Protein AF-A0A496RJQ3-F1 (afdb_monomer_lite)

Radius of gyration: 32.92 Å; chains: 1; bounding box: 70×34×94 Å

Foldseek 3Di:
DPVVVVVVVVVVVVVVVVVVVVVVVVVVVVVVVVVVVVVVVVVVVVVVVVVVVVVCCCPDPVNVVVVLVVPPPRDDDPDDDDDDDDPDPPPPPPDDPDPDDDVVCVVVDDPDDPDDDDDDD

Structure (mmCIF, N/CA/C/O backbone):
data_AF-A0A496RJQ3-F1
#
_entry.id   AF-A0A496RJQ3-F1
#
loop_
_atom_site.group_PDB
_atom_site.id
_atom_site.type_symbol
_atom_site.label_atom_id
_atom_site.label_alt_id
_atom_site.label_comp_id
_atom_site.label_asym_id
_atom_site.label_entity_id
_atom_site.label_seq_id
_atom_site.pdbx_PDB_ins_code
_atom_site.Cartn_x
_atom_site.Cartn_y
_atom_site.Cartn_z
_atom_site.occupancy
_atom_site.B_iso_or_equiv
_atom_site.auth_seq_id
_atom_site.auth_comp_id
_atom_site.auth_asym_id
_atom_site.auth_atom_id
_atom_site.pdbx_PDB_model_num
ATOM 1 N N . MET A 1 1 ? -31.361 0.338 48.409 1.00 56.38 1 MET A N 1
ATOM 2 C CA . MET A 1 1 ? -29.997 0.679 47.923 1.00 56.38 1 MET A CA 1
ATOM 3 C C . MET A 1 1 ? -29.364 -0.340 46.954 1.00 56.38 1 MET A C 1
ATOM 5 O O . MET A 1 1 ? -28.250 -0.093 46.508 1.00 56.38 1 MET A O 1
ATOM 9 N N . LYS A 1 2 ? -30.018 -1.463 46.599 1.00 68.50 2 LYS A N 1
ATOM 10 C CA . LYS A 1 2 ? -29.429 -2.500 45.717 1.00 68.50 2 LYS A CA 1
ATOM 11 C C . LYS A 1 2 ? -29.748 -2.302 44.222 1.00 68.50 2 LYS A C 1
ATOM 13 O O . LYS A 1 2 ? -28.884 -2.532 43.388 1.00 68.50 2 LYS A O 1
ATOM 18 N N . ALA A 1 3 ? -30.940 -1.791 43.895 1.00 81.19 3 ALA A N 1
ATOM 19 C CA . ALA A 1 3 ? -31.382 -1.608 42.509 1.00 81.19 3 ALA A CA 1
ATOM 20 C C . ALA A 1 3 ? -30.622 -0.503 41.751 1.00 81.19 3 ALA A C 1
ATOM 22 O O . ALA A 1 3 ? -30.259 -0.707 40.599 1.00 81.19 3 ALA A O 1
ATOM 23 N N . SER A 1 4 ? -30.311 0.635 42.391 1.00 87.19 4 SER A N 1
ATOM 24 C CA . SER A 1 4 ? -29.558 1.708 41.718 1.00 87.19 4 SER A CA 1
ATOM 25 C C . SER A 1 4 ? -28.124 1.293 41.385 1.00 87.19 4 SER A C 1
ATOM 27 O O . SER A 1 4 ? -27.635 1.608 40.308 1.00 87.19 4 SER A O 1
ATOM 29 N N . LYS A 1 5 ? -27.467 0.529 42.270 1.00 86.44 5 LYS A N 1
ATOM 30 C CA . LYS A 1 5 ? -26.123 -0.018 42.025 1.00 86.44 5 LYS A CA 1
ATOM 31 C C . LYS A 1 5 ? -26.123 -1.038 40.885 1.00 86.44 5 LYS A C 1
ATOM 33 O O . LYS A 1 5 ? -25.199 -1.047 40.082 1.00 86.44 5 LYS A O 1
ATOM 38 N N . PHE A 1 6 ? -27.166 -1.863 40.799 1.00 90.19 6 PHE A N 1
ATOM 39 C CA . PHE A 1 6 ? -27.337 -2.827 39.713 1.00 90.19 6 PHE A CA 1
ATOM 40 C C . PHE A 1 6 ? -27.595 -2.141 38.363 1.00 90.19 6 PHE A C 1
ATOM 42 O O . PHE A 1 6 ? -26.935 -2.462 37.380 1.00 90.19 6 PHE A O 1
ATOM 49 N N . LEU A 1 7 ? -28.481 -1.140 38.328 1.00 92.75 7 LEU A N 1
ATOM 50 C CA . LEU A 1 7 ? -28.721 -0.327 37.131 1.00 92.75 7 LEU A CA 1
ATOM 51 C C . LEU A 1 7 ? -27.454 0.396 36.669 1.00 92.75 7 LEU A C 1
ATOM 53 O O . LEU A 1 7 ? -27.148 0.394 35.482 1.00 92.75 7 LEU A O 1
ATOM 57 N N . LEU A 1 8 ? -26.691 0.962 37.606 1.00 94.25 8 LEU A N 1
ATOM 58 C CA . LEU A 1 8 ? -25.429 1.630 37.306 1.00 94.25 8 LEU A CA 1
ATOM 59 C C . LEU A 1 8 ? -24.390 0.653 36.735 1.00 94.25 8 LEU A C 1
ATOM 61 O O . LEU A 1 8 ? -23.708 0.990 35.773 1.00 94.25 8 LEU A O 1
ATOM 65 N N . ALA A 1 9 ? -24.315 -0.573 37.260 1.00 94.31 9 ALA A N 1
ATOM 66 C CA . ALA A 1 9 ? -23.440 -1.610 36.716 1.00 94.31 9 ALA A CA 1
ATOM 67 C C . ALA A 1 9 ? -23.824 -2.004 35.279 1.00 94.31 9 ALA A C 1
ATOM 69 O O . ALA A 1 9 ? -22.947 -2.089 34.423 1.00 94.31 9 ALA A O 1
ATOM 70 N N . ILE A 1 10 ? -25.118 -2.183 34.991 1.00 95.44 10 ILE A N 1
ATOM 71 C CA . ILE A 1 10 ? -25.594 -2.466 33.626 1.00 95.44 10 ILE A CA 1
ATOM 72 C C . ILE A 1 10 ? -25.223 -1.321 32.684 1.00 95.44 10 ILE A C 1
ATOM 74 O O . ILE A 1 10 ? -24.695 -1.576 31.607 1.00 95.44 10 ILE A O 1
ATOM 78 N N . LEU A 1 11 ? -25.437 -0.072 33.105 1.00 95.69 11 LEU A N 1
ATOM 79 C CA . LEU A 1 11 ? -25.119 1.109 32.301 1.00 95.69 11 LEU A CA 1
ATOM 80 C C . LEU A 1 11 ? -23.631 1.146 31.936 1.00 95.69 11 LEU A C 1
ATOM 82 O O . LEU A 1 11 ? -23.283 1.307 30.768 1.00 95.69 11 LEU A O 1
ATOM 86 N N . ILE A 1 12 ? -22.759 0.899 32.915 1.00 96.50 12 ILE A N 1
ATOM 87 C CA . ILE A 1 12 ? -21.311 0.818 32.703 1.00 96.50 12 ILE A CA 1
ATOM 88 C C . ILE A 1 12 ? -20.968 -0.299 31.712 1.00 96.50 12 ILE A C 1
ATOM 90 O O . ILE A 1 12 ? -20.247 -0.056 30.747 1.00 96.50 12 ILE A O 1
ATOM 94 N N . ILE A 1 13 ? -21.508 -1.504 31.903 1.00 96.56 13 ILE A N 1
ATOM 95 C CA . ILE A 1 13 ? -21.234 -2.646 31.019 1.00 96.56 13 ILE A CA 1
ATOM 96 C C . ILE A 1 13 ? -21.691 -2.345 29.588 1.00 96.56 13 ILE A C 1
ATOM 98 O O . ILE A 1 13 ? -20.938 -2.568 28.641 1.00 96.56 13 ILE A O 1
ATOM 102 N N . THR A 1 14 ? -22.893 -1.788 29.415 1.00 96.38 14 THR A N 1
ATOM 103 C CA . THR A 1 14 ? -23.397 -1.406 28.089 1.00 96.38 14 THR A CA 1
ATOM 104 C C . THR A 1 14 ? -22.536 -0.329 27.441 1.00 96.38 14 THR A C 1
ATOM 106 O O . THR A 1 14 ? -22.219 -0.439 26.260 1.00 96.38 14 THR A O 1
ATOM 109 N N . PHE A 1 15 ? -22.084 0.665 28.209 1.00 96.94 15 PHE A N 1
ATOM 110 C CA . PHE A 1 15 ? -21.213 1.725 27.714 1.00 96.94 15 PHE A CA 1
ATOM 111 C C . PHE A 1 15 ? -19.864 1.177 27.230 1.00 96.94 15 PHE A C 1
ATOM 113 O O . PHE A 1 15 ? -19.427 1.497 26.125 1.00 96.94 15 PHE A O 1
ATOM 120 N N . PHE A 1 16 ? -19.234 0.290 28.005 1.00 97.00 16 PHE A N 1
ATOM 121 C CA . PHE A 1 16 ? -17.995 -0.369 27.588 1.00 97.00 16 PHE A CA 1
ATOM 122 C C . PHE A 1 16 ? -18.197 -1.289 26.381 1.00 97.00 16 PHE A C 1
ATOM 124 O O . PHE A 1 16 ? -17.332 -1.340 25.511 1.00 97.00 16 PHE A O 1
ATOM 131 N N . SER A 1 17 ? -19.338 -1.973 26.283 1.00 96.62 17 SER A N 1
ATOM 132 C CA . SER A 1 17 ? -19.668 -2.798 25.117 1.00 96.62 17 SER A CA 1
ATOM 133 C C . SER A 1 17 ? -19.818 -1.957 23.842 1.00 96.62 17 SER A C 1
ATOM 135 O O . SER A 1 17 ? -19.247 -2.303 22.809 1.00 96.62 17 SER A O 1
ATOM 137 N N . LEU A 1 18 ? -20.498 -0.810 23.926 1.00 96.69 18 LEU A N 1
ATOM 138 C CA . LEU A 1 18 ? -20.613 0.159 22.830 1.00 96.69 18 LEU A CA 1
ATOM 139 C C . LEU A 1 18 ? -19.244 0.701 22.401 1.00 96.69 18 LEU A C 1
ATOM 141 O O . LEU A 1 18 ? -18.940 0.723 21.208 1.00 96.69 18 LEU A O 1
ATOM 145 N N . LEU A 1 19 ? -18.401 1.092 23.361 1.00 96.88 19 LEU A N 1
ATOM 146 C CA . LEU A 1 19 ? -17.040 1.552 23.077 1.00 96.88 19 LEU A CA 1
ATOM 147 C C . LEU A 1 19 ? -16.190 0.470 22.414 1.00 96.88 19 LEU A C 1
ATOM 149 O O . LEU A 1 19 ? -15.474 0.766 21.461 1.00 96.88 19 LEU A O 1
ATOM 153 N N . TYR A 1 20 ? -16.285 -0.772 22.885 1.00 97.00 20 TYR A N 1
ATOM 154 C CA . TYR A 1 20 ? -15.544 -1.893 22.319 1.00 97.00 20 TYR A CA 1
ATOM 155 C C . TYR A 1 20 ? -15.902 -2.119 20.847 1.00 97.00 20 TYR A C 1
ATOM 157 O O . TYR A 1 20 ? -15.015 -2.176 19.996 1.00 97.00 20 TYR A O 1
ATOM 165 N N . VAL A 1 21 ? -17.199 -2.172 20.528 1.00 97.31 21 VAL A N 1
ATOM 166 C CA . VAL A 1 21 ? -17.660 -2.336 19.142 1.00 97.31 21 VAL A CA 1
ATOM 167 C C . VAL A 1 21 ? -17.224 -1.146 18.288 1.00 97.31 21 VAL A C 1
ATOM 169 O O . VAL A 1 21 ? -16.740 -1.337 17.174 1.00 97.31 21 VAL A O 1
ATOM 172 N N . HI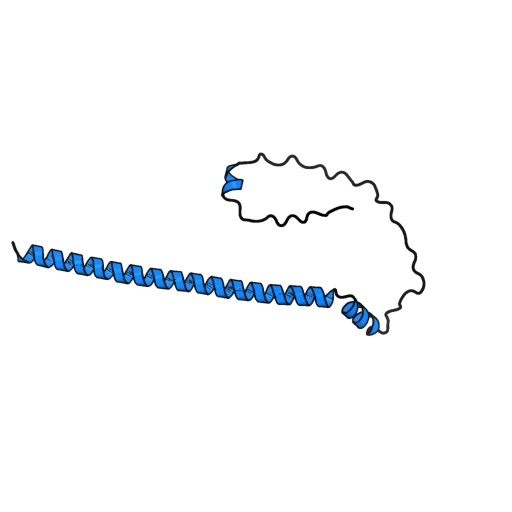S A 1 22 ? -17.322 0.078 18.812 1.00 96.81 22 HIS A N 1
ATOM 173 C CA . HIS A 1 22 ? -16.869 1.264 18.094 1.00 96.81 22 HIS A CA 1
ATOM 174 C C . HIS A 1 22 ? -15.369 1.196 17.767 1.00 96.81 22 HIS A C 1
ATOM 176 O O . HIS A 1 22 ? -14.988 1.341 16.604 1.00 96.81 22 HIS A O 1
ATOM 182 N N . GLN A 1 23 ? -14.524 0.877 18.751 1.00 96.06 23 GLN A N 1
ATOM 183 C CA . GLN A 1 23 ? -13.085 0.702 18.545 1.00 96.06 23 GLN A CA 1
ATOM 184 C C . GLN A 1 23 ? -12.783 -0.398 17.526 1.00 96.06 23 GLN A C 1
ATOM 186 O O . GLN A 1 23 ? -11.958 -0.198 16.635 1.00 96.06 23 GLN A O 1
ATOM 191 N N . GLN A 1 24 ? -13.483 -1.530 17.604 1.00 96.31 24 GLN A N 1
ATOM 192 C CA . GLN A 1 24 ? -13.321 -2.615 16.644 1.00 96.31 24 GLN A CA 1
ATOM 193 C C . GLN A 1 24 ? -13.644 -2.145 15.219 1.00 96.31 24 GLN A C 1
ATOM 195 O O . GLN A 1 24 ? -12.866 -2.395 14.299 1.00 96.31 24 GLN A O 1
ATOM 200 N N . THR A 1 25 ? -14.742 -1.406 15.025 1.00 96.31 25 THR A N 1
ATOM 201 C CA . THR A 1 25 ? -15.101 -0.880 13.698 1.00 96.31 25 THR A CA 1
ATOM 202 C C . THR A 1 25 ? -14.086 0.121 13.156 1.00 96.31 25 THR A C 1
ATOM 204 O O . THR A 1 25 ? -13.776 0.081 11.966 1.00 96.31 25 THR A O 1
ATOM 207 N N . GLU A 1 26 ? -13.528 0.986 14.003 1.00 96.19 26 GLU A N 1
ATOM 208 C CA . GLU A 1 26 ? -12.505 1.948 13.585 1.00 96.19 26 GLU A CA 1
ATOM 209 C C . GLU A 1 26 ? -11.202 1.252 13.177 1.00 96.19 26 GLU A C 1
ATOM 211 O O . GLU A 1 26 ? -10.630 1.587 12.140 1.00 96.19 26 GLU A O 1
ATOM 216 N N . ILE A 1 27 ? -10.780 0.213 13.906 1.00 95.56 27 ILE A N 1
ATOM 217 C CA . ILE A 1 27 ? -9.614 -0.599 13.525 1.00 95.56 27 ILE A CA 1
ATOM 218 C C . ILE A 1 27 ? -9.817 -1.214 12.134 1.00 95.56 27 ILE A C 1
ATOM 220 O O . ILE A 1 27 ? -8.927 -1.128 11.287 1.00 95.56 27 ILE A O 1
ATOM 224 N N . PHE A 1 28 ? -10.994 -1.784 11.862 1.00 96.19 28 PHE A N 1
ATOM 225 C CA . PHE A 1 28 ? -11.299 -2.352 10.546 1.00 96.19 28 PHE A CA 1
ATOM 226 C C . PHE A 1 28 ? -11.301 -1.299 9.433 1.00 96.19 28 PHE A C 1
ATOM 228 O O . PHE A 1 28 ? -10.759 -1.549 8.354 1.00 96.19 28 PHE A O 1
ATOM 235 N N . LYS A 1 29 ? -11.864 -0.111 9.679 1.00 95.81 29 LYS A N 1
ATOM 236 C CA . LYS A 1 29 ? -11.835 0.990 8.704 1.00 95.81 29 LYS A CA 1
ATOM 237 C C . LYS A 1 29 ? -10.407 1.422 8.390 1.00 95.81 29 LYS A C 1
ATOM 239 O O . LYS A 1 29 ? -10.069 1.570 7.217 1.00 95.81 29 LYS A O 1
ATOM 244 N N . LEU A 1 30 ? -9.575 1.600 9.416 1.00 96.00 30 LEU A N 1
ATOM 245 C CA . LEU A 1 30 ? -8.175 1.990 9.255 1.00 96.00 30 LEU A CA 1
ATOM 246 C C . LEU A 1 30 ? -7.382 0.925 8.491 1.00 96.00 30 LEU A C 1
ATOM 248 O O . LEU A 1 30 ? -6.642 1.263 7.568 1.00 96.00 30 LEU A O 1
ATOM 252 N N . ALA A 1 31 ? -7.588 -0.356 8.804 1.00 95.19 31 ALA A N 1
ATOM 253 C CA . ALA A 1 31 ? -6.972 -1.458 8.070 1.00 95.19 31 ALA A CA 1
ATOM 254 C C . ALA A 1 31 ? -7.367 -1.440 6.583 1.00 95.19 31 ALA A C 1
ATOM 256 O O . ALA A 1 31 ? -6.505 -1.548 5.711 1.00 95.19 31 ALA A O 1
ATOM 257 N N . TYR A 1 32 ? -8.650 -1.220 6.281 1.00 95.94 32 TYR A N 1
ATOM 258 C CA . TYR A 1 32 ? -9.134 -1.145 4.903 1.00 95.94 32 TYR A CA 1
ATOM 259 C C . TYR A 1 32 ? -8.570 0.066 4.147 1.00 95.94 32 TYR A C 1
ATOM 261 O O . TYR A 1 32 ? -8.197 -0.035 2.977 1.00 95.94 32 TYR A O 1
ATOM 269 N N . GLN A 1 33 ? -8.460 1.219 4.812 1.00 95.44 33 GLN A N 1
ATOM 270 C CA . GLN A 1 33 ? -7.818 2.403 4.240 1.00 95.44 33 GLN A CA 1
ATOM 271 C C . GLN A 1 33 ? -6.337 2.151 3.938 1.00 95.44 33 GLN A C 1
ATOM 273 O O . GLN A 1 33 ? -5.882 2.492 2.845 1.00 95.44 33 GLN A O 1
ATOM 278 N N . GLY A 1 34 ? -5.612 1.509 4.858 1.00 94.81 34 GLY A N 1
ATOM 279 C CA . GLY A 1 34 ? -4.221 1.110 4.650 1.00 94.81 34 GLY A CA 1
ATOM 280 C C . GLY A 1 34 ? -4.070 0.152 3.468 1.00 94.81 34 GLY A C 1
ATOM 281 O O . GLY A 1 34 ? -3.250 0.385 2.582 1.00 94.81 34 GLY A O 1
ATOM 282 N N . GLN A 1 35 ? -4.923 -0.869 3.383 1.00 95.75 35 GLN A N 1
ATOM 283 C CA . GLN A 1 35 ? -4.916 -1.817 2.269 1.00 95.75 35 GLN A CA 1
ATOM 284 C C . GLN A 1 35 ? -5.196 -1.133 0.925 1.00 95.75 35 GLN A C 1
ATOM 286 O O . GLN A 1 35 ? -4.493 -1.385 -0.051 1.00 95.75 35 GLN A O 1
ATOM 291 N N . LYS A 1 36 ? -6.170 -0.218 0.867 1.00 95.25 36 LYS A N 1
ATOM 292 C CA . LYS A 1 36 ? -6.474 0.543 -0.354 1.00 95.25 36 LYS A CA 1
ATOM 293 C C . LYS A 1 36 ? -5.277 1.373 -0.829 1.00 95.25 36 LYS A C 1
ATOM 295 O O . LYS A 1 36 ? -5.044 1.481 -2.031 1.00 95.25 36 LYS A O 1
ATOM 300 N N . GLN A 1 37 ? -4.528 1.966 0.099 1.00 94.88 37 GLN A N 1
ATOM 301 C CA . GLN A 1 37 ? -3.317 2.717 -0.234 1.00 94.88 37 GLN A CA 1
ATOM 302 C C . GLN A 1 37 ? -2.197 1.800 -0.736 1.00 94.88 37 GLN A C 1
ATOM 304 O O . GLN A 1 37 ? -1.530 2.157 -1.702 1.00 94.88 37 GLN A O 1
ATOM 309 N N . LEU A 1 38 ? -2.024 0.619 -0.132 1.00 96.50 38 LEU A N 1
ATOM 310 C CA . LEU A 1 38 ? -1.039 -0.370 -0.579 1.00 96.50 38 LEU A CA 1
ATOM 311 C C . LEU A 1 38 ? -1.323 -0.871 -1.994 1.00 96.50 38 LEU A C 1
ATOM 313 O O . LEU A 1 38 ? -0.406 -0.906 -2.805 1.00 96.50 38 LEU A O 1
ATOM 317 N N . VAL A 1 39 ? -2.581 -1.189 -2.309 1.00 96.62 39 VAL A N 1
ATOM 318 C CA . VAL A 1 39 ? -2.979 -1.589 -3.670 1.00 96.62 39 VAL A CA 1
ATOM 319 C C . VAL A 1 39 ? -2.648 -0.481 -4.666 1.00 96.62 39 VAL A C 1
ATOM 321 O O . VAL A 1 39 ? -1.963 -0.726 -5.649 1.00 96.62 39 VAL A O 1
ATOM 324 N N . ARG A 1 40 ? -3.020 0.768 -4.359 1.00 95.50 40 ARG A N 1
ATOM 325 C CA . ARG A 1 40 ? -2.708 1.907 -5.232 1.00 95.50 40 ARG A CA 1
ATOM 326 C C . ARG A 1 40 ? -1.203 2.112 -5.429 1.00 95.50 40 ARG A C 1
ATOM 328 O O . ARG A 1 40 ? -0.778 2.540 -6.496 1.00 95.50 40 ARG A O 1
ATOM 335 N N . LEU A 1 41 ? -0.400 1.869 -4.397 1.00 96.25 41 LEU A N 1
ATOM 336 C CA . LEU A 1 41 ? 1.055 1.970 -4.486 1.00 96.25 41 LEU A CA 1
ATOM 337 C C . LEU A 1 41 ? 1.647 0.842 -5.338 1.00 96.25 41 LEU A C 1
ATOM 339 O O . LEU A 1 41 ? 2.566 1.102 -6.109 1.00 96.25 41 LEU A O 1
ATOM 343 N N . GLN A 1 42 ? 1.107 -0.373 -5.228 1.00 96.62 42 GLN A N 1
ATOM 344 C CA . GLN A 1 42 ? 1.488 -1.496 -6.078 1.00 96.62 42 GLN A CA 1
ATOM 345 C C . GLN A 1 42 ? 1.165 -1.207 -7.548 1.00 96.62 42 GLN A C 1
ATOM 347 O O . GLN A 1 42 ? 2.048 -1.347 -8.386 1.00 96.62 42 GLN A O 1
ATOM 352 N N . ASP A 1 43 ? -0.036 -0.700 -7.842 1.00 96.75 43 ASP A N 1
ATOM 353 C CA . ASP A 1 43 ? -0.436 -0.335 -9.208 1.00 96.75 43 ASP A CA 1
ATOM 354 C C . ASP A 1 43 ? 0.535 0.690 -9.822 1.00 96.75 43 ASP A C 1
ATOM 356 O O . ASP A 1 43 ? 0.978 0.546 -10.960 1.00 96.75 43 ASP A O 1
ATOM 360 N N . LEU A 1 44 ? 0.923 1.711 -9.047 1.00 95.88 44 LEU A N 1
ATOM 361 C CA . LEU A 1 44 ? 1.888 2.724 -9.489 1.00 95.88 44 LEU A CA 1
ATOM 362 C C . LEU A 1 44 ? 3.300 2.157 -9.687 1.00 95.88 44 LEU A C 1
ATOM 364 O O . LEU A 1 44 ? 4.029 2.627 -10.562 1.00 95.88 44 LEU A O 1
ATOM 368 N N . LEU A 1 45 ? 3.717 1.186 -8.871 1.00 96.62 45 LEU A N 1
ATOM 369 C CA . LEU A 1 45 ? 5.001 0.504 -9.045 1.00 96.62 45 LEU A CA 1
ATOM 370 C C . LEU A 1 45 ? 5.010 -0.345 -10.314 1.00 96.62 45 LEU A C 1
ATOM 372 O O . LEU A 1 45 ? 5.986 -0.290 -11.063 1.00 96.62 45 LEU A O 1
ATOM 376 N N . ASP A 1 46 ? 3.929 -1.076 -10.569 1.00 96.94 46 ASP A N 1
ATOM 377 C CA . ASP A 1 46 ? 3.778 -1.902 -11.762 1.00 96.94 46 ASP A CA 1
ATOM 378 C C . ASP A 1 46 ? 3.761 -1.023 -13.025 1.00 96.94 46 ASP A C 1
ATOM 380 O O . ASP A 1 46 ? 4.492 -1.291 -13.981 1.00 96.94 46 ASP A O 1
ATOM 384 N N . GLU A 1 47 ? 3.030 0.098 -13.008 1.00 95.56 47 GLU A N 1
ATOM 385 C CA . GLU A 1 47 ? 3.042 1.081 -14.099 1.00 95.56 47 GLU A CA 1
ATOM 386 C C . GLU A 1 47 ? 4.444 1.674 -14.310 1.00 95.56 47 GLU A C 1
ATOM 388 O O . GLU A 1 47 ? 4.922 1.780 -15.443 1.00 95.56 47 GLU A O 1
ATOM 393 N N . ASN A 1 48 ? 5.157 2.006 -13.229 1.00 96.00 48 ASN A N 1
ATOM 394 C CA . ASN A 1 48 ? 6.527 2.503 -13.330 1.00 96.00 48 ASN A CA 1
ATOM 395 C C . ASN A 1 48 ? 7.477 1.460 -13.932 1.00 96.00 48 ASN A C 1
ATOM 397 O O . ASN A 1 48 ? 8.334 1.816 -14.741 1.00 96.00 48 ASN A O 1
ATOM 401 N N . ALA A 1 49 ? 7.328 0.187 -13.564 1.00 94.75 49 ALA A N 1
ATOM 402 C CA . ALA A 1 49 ? 8.125 -0.900 -14.116 1.00 94.75 49 ALA A CA 1
ATOM 403 C C . ALA A 1 49 ? 7.880 -1.063 -15.624 1.00 94.75 49 ALA A C 1
ATOM 405 O O . ALA A 1 49 ? 8.840 -1.157 -16.391 1.00 94.75 49 ALA A O 1
ATOM 406 N N . ILE A 1 50 ? 6.618 -1.003 -16.060 1.00 94.38 50 ILE A N 1
ATOM 407 C CA . ILE A 1 50 ? 6.248 -1.032 -17.482 1.00 94.38 50 ILE A CA 1
ATOM 408 C C . ILE A 1 50 ? 6.856 0.163 -18.223 1.00 94.38 50 ILE A C 1
ATOM 410 O O . ILE A 1 50 ? 7.452 -0.006 -19.286 1.00 94.38 50 ILE A O 1
ATOM 414 N N . LEU A 1 51 ? 6.750 1.371 -17.663 1.00 93.62 51 LEU A N 1
ATOM 415 C CA . LEU A 1 51 ? 7.321 2.576 -18.267 1.00 93.62 51 LEU A CA 1
ATOM 416 C C . LEU A 1 51 ? 8.842 2.479 -18.399 1.00 93.62 51 LEU A C 1
ATOM 418 O O . LEU A 1 51 ? 9.377 2.795 -19.459 1.00 93.62 51 LEU A O 1
ATOM 422 N N . ARG A 1 52 ? 9.539 2.002 -17.363 1.00 92.00 52 ARG A N 1
ATOM 423 C CA . ARG A 1 52 ? 10.991 1.778 -17.409 1.00 92.00 52 ARG A CA 1
ATOM 424 C C . ARG A 1 52 ? 11.371 0.785 -18.497 1.00 92.00 52 ARG A C 1
ATOM 426 O O . ARG A 1 52 ? 12.256 1.087 -19.288 1.00 92.00 52 ARG A O 1
ATOM 433 N N . TYR A 1 53 ? 10.671 -0.344 -18.571 1.00 92.31 53 TYR A N 1
ATOM 434 C CA . TYR A 1 53 ? 10.889 -1.336 -19.618 1.00 92.31 53 TYR A CA 1
ATOM 435 C C . TYR A 1 53 ? 10.659 -0.748 -21.016 1.00 92.31 53 TYR A C 1
ATOM 437 O O . TYR A 1 53 ? 11.466 -0.956 -21.917 1.00 92.31 53 TYR A O 1
ATOM 445 N N . ASN A 1 54 ? 9.590 0.028 -21.203 1.00 88.62 54 ASN A N 1
ATOM 446 C CA . ASN A 1 54 ? 9.286 0.662 -22.485 1.00 88.62 54 ASN A CA 1
ATOM 447 C C . ASN A 1 54 ? 10.338 1.702 -22.881 1.00 88.62 54 ASN A C 1
ATOM 449 O O . ASN A 1 54 ? 10.710 1.767 -24.051 1.00 88.62 54 ASN A O 1
ATOM 453 N N . ILE A 1 55 ? 10.834 2.492 -21.925 1.00 88.00 55 ILE A N 1
ATOM 454 C CA . ILE A 1 55 ? 11.928 3.441 -22.156 1.00 88.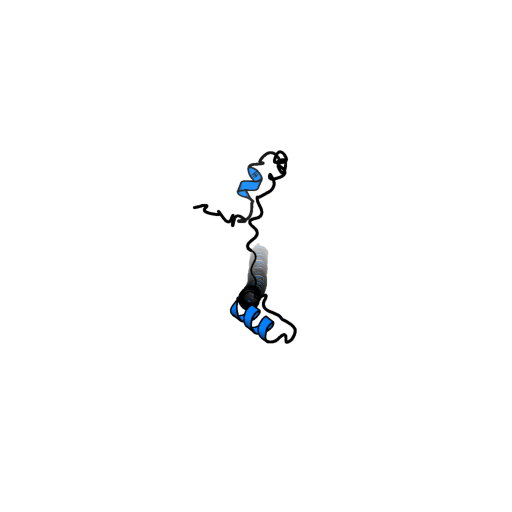00 55 ILE A CA 1
ATOM 455 C C . ILE A 1 55 ? 13.199 2.686 -22.527 1.00 88.00 55 ILE A C 1
ATOM 457 O O . ILE A 1 55 ? 13.812 3.013 -23.535 1.00 88.00 55 ILE A O 1
ATOM 461 N N . GLU A 1 56 ? 13.576 1.661 -21.764 1.00 87.56 56 GLU A N 1
ATOM 462 C CA . GLU A 1 56 ? 14.765 0.854 -22.040 1.00 87.56 56 GLU A CA 1
ATOM 463 C C . GLU A 1 56 ? 14.674 0.221 -23.431 1.00 87.56 56 GLU A C 1
ATOM 465 O O . GLU A 1 56 ? 15.562 0.409 -24.261 1.00 87.56 56 GLU A O 1
ATOM 470 N N . LYS A 1 57 ? 13.545 -0.418 -23.742 1.00 86.62 57 LYS A N 1
ATOM 471 C CA . LYS A 1 57 ? 13.266 -0.996 -25.056 1.00 86.62 57 LYS A CA 1
ATOM 472 C C . LYS A 1 57 ? 13.312 0.052 -26.170 1.00 86.62 57 LYS A C 1
ATOM 474 O O . LYS A 1 57 ? 13.933 -0.204 -27.195 1.00 86.62 57 LYS A O 1
ATOM 479 N N . GLY A 1 58 ? 12.701 1.219 -25.976 1.00 81.94 58 GLY A N 1
ATOM 480 C CA . GLY A 1 58 ? 12.685 2.312 -26.953 1.00 81.94 58 GLY A CA 1
ATOM 481 C C . GLY A 1 58 ? 14.049 2.980 -27.151 1.00 81.94 58 GLY A C 1
ATOM 482 O O . GLY A 1 58 ? 14.379 3.387 -28.258 1.00 81.94 58 GLY A O 1
ATOM 483 N N . SER A 1 59 ? 14.854 3.052 -26.091 1.00 82.38 59 SER A N 1
ATOM 484 C CA . SER A 1 59 ? 16.236 3.546 -26.117 1.00 82.38 59 SER A CA 1
ATOM 485 C C . SER A 1 59 ? 17.238 2.506 -26.612 1.00 82.38 59 SER A C 1
ATOM 487 O O . SER A 1 59 ? 18.387 2.844 -26.897 1.00 82.38 59 SER A O 1
ATOM 489 N N . SER A 1 60 ? 16.829 1.236 -26.699 1.00 80.69 60 SER A N 1
ATOM 490 C CA . SER A 1 60 ? 17.726 0.164 -27.098 1.00 80.69 60 SER A CA 1
ATOM 491 C C . SER A 1 60 ? 18.206 0.397 -28.527 1.00 80.69 60 SER A C 1
ATOM 493 O O . SER A 1 60 ? 17.423 0.688 -29.436 1.00 80.69 60 SER A O 1
ATOM 495 N N . LEU A 1 61 ? 19.513 0.235 -28.734 1.00 72.50 61 LEU A N 1
ATOM 496 C CA . LEU A 1 61 ? 20.140 0.436 -30.038 1.00 72.50 61 LEU A CA 1
ATOM 497 C C . LEU A 1 61 ? 19.533 -0.482 -31.110 1.00 72.50 61 LEU A C 1
ATOM 499 O O . LEU A 1 61 ? 19.450 -0.100 -32.270 1.00 72.50 61 LEU A O 1
ATOM 503 N N . ALA A 1 62 ? 19.056 -1.665 -30.712 1.00 76.06 62 ALA A N 1
ATOM 504 C CA . ALA A 1 62 ? 18.357 -2.592 -31.595 1.00 76.06 62 ALA A CA 1
ATOM 505 C C . ALA A 1 62 ? 17.005 -2.040 -32.077 1.00 76.06 62 ALA A C 1
ATOM 507 O O . ALA A 1 62 ? 16.687 -2.159 -33.256 1.00 76.06 62 ALA A O 1
ATOM 508 N N . PHE A 1 63 ? 16.218 -1.413 -31.194 1.00 78.56 63 PHE A N 1
ATOM 509 C CA . PHE A 1 63 ? 14.949 -0.795 -31.581 1.00 78.56 63 PHE A CA 1
ATOM 510 C C . PHE A 1 63 ? 15.163 0.457 -32.433 1.00 78.56 63 PHE A C 1
ATOM 512 O O . PHE A 1 63 ? 14.506 0.608 -33.457 1.00 78.56 63 PHE A O 1
ATOM 519 N N . ILE A 1 64 ? 16.104 1.324 -32.044 1.00 80.31 64 ILE A N 1
ATOM 520 C CA . ILE A 1 64 ? 16.448 2.531 -32.811 1.00 80.31 64 ILE A CA 1
ATOM 521 C C . ILE A 1 64 ? 16.993 2.145 -34.186 1.00 80.31 64 ILE A C 1
ATOM 523 O O . ILE A 1 64 ? 16.566 2.713 -35.182 1.00 80.31 64 ILE A O 1
ATOM 527 N N . GLY A 1 65 ? 17.888 1.157 -34.240 1.00 78.25 65 GLY A N 1
ATOM 528 C CA . GLY A 1 65 ? 18.427 0.623 -35.484 1.00 78.25 65 GLY A CA 1
ATOM 529 C C . GLY A 1 65 ? 17.321 0.090 -36.384 1.00 78.25 65 GLY A C 1
ATOM 530 O O . GLY A 1 65 ? 17.184 0.569 -37.499 1.00 78.25 65 GLY A O 1
ATOM 531 N N . ASN A 1 66 ? 16.483 -0.828 -35.893 1.00 79.81 66 ASN A N 1
ATOM 532 C CA . ASN A 1 66 ? 15.377 -1.371 -36.688 1.00 79.81 66 ASN A CA 1
ATOM 533 C C . ASN A 1 66 ? 14.411 -0.283 -37.169 1.00 79.81 66 ASN A C 1
ATOM 535 O O . ASN A 1 66 ?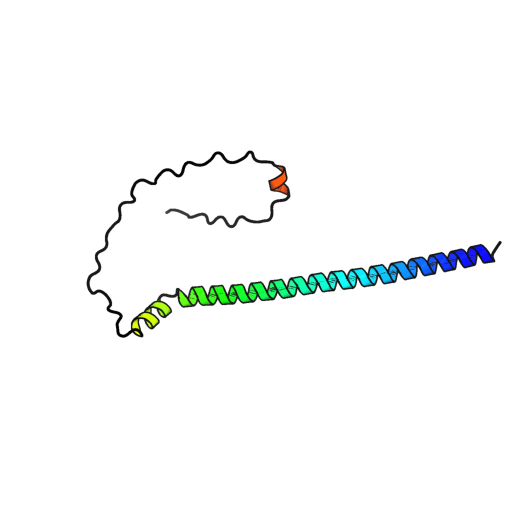 14.040 -0.284 -38.335 1.00 79.81 66 ASN A O 1
ATOM 539 N N . LYS A 1 67 ? 14.054 0.677 -36.309 1.00 78.94 67 LYS A N 1
ATOM 540 C CA . LYS A 1 67 ? 13.175 1.787 -36.689 1.00 78.94 67 LYS A CA 1
ATOM 541 C C . LYS A 1 67 ? 13.815 2.712 -37.729 1.00 78.94 67 LYS A C 1
ATOM 543 O O . LYS A 1 67 ? 13.114 3.217 -38.592 1.00 78.94 67 LYS A O 1
ATOM 548 N N . ALA A 1 68 ? 15.124 2.938 -37.644 1.00 77.31 68 ALA A N 1
ATOM 549 C CA . ALA A 1 68 ? 15.862 3.728 -38.622 1.00 77.31 68 ALA A CA 1
ATOM 550 C C . ALA A 1 68 ? 16.030 2.987 -39.960 1.00 77.31 68 ALA A C 1
ATOM 552 O O . ALA A 1 68 ? 16.046 3.627 -40.997 1.00 77.31 68 ALA A O 1
ATOM 553 N N . TYR A 1 69 ? 16.112 1.651 -39.956 1.00 76.25 69 TYR A N 1
ATOM 554 C CA . TYR A 1 69 ? 16.132 0.840 -41.182 1.00 76.25 69 TYR A CA 1
ATOM 555 C C . TYR A 1 69 ? 14.753 0.691 -41.848 1.00 76.25 69 TYR A C 1
ATOM 557 O O . TYR A 1 69 ? 14.698 0.401 -43.038 1.00 76.25 69 TYR A O 1
ATOM 565 N N . GLU A 1 70 ? 13.654 0.847 -41.103 1.00 79.94 70 GLU A N 1
ATOM 56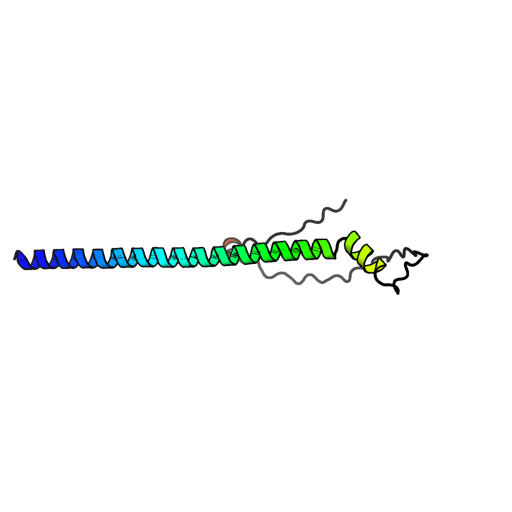6 C CA . GLU A 1 70 ? 12.286 0.860 -41.652 1.00 79.94 70 GLU A CA 1
ATOM 567 C C . GLU A 1 70 ? 11.932 2.179 -42.360 1.00 79.94 70 GLU A C 1
ATOM 569 O O . GLU A 1 70 ? 10.975 2.217 -43.131 1.00 79.94 70 GLU A O 1
ATOM 574 N N . ASP A 1 71 ? 12.679 3.252 -42.100 1.00 78.62 71 ASP A N 1
ATOM 575 C CA . ASP A 1 71 ? 12.470 4.561 -42.713 1.00 78.62 71 ASP A CA 1
ATOM 576 C C . ASP A 1 71 ? 13.246 4.631 -44.040 1.00 78.62 71 ASP A C 1
ATOM 578 O O . ASP A 1 71 ? 14.476 4.677 -44.047 1.00 78.62 71 ASP A O 1
ATOM 582 N N . GLU A 1 72 ? 12.539 4.584 -45.176 1.00 75.12 72 GLU A N 1
ATOM 583 C CA . GLU A 1 72 ? 13.162 4.515 -46.514 1.00 75.12 72 GLU A CA 1
ATOM 584 C C . GLU A 1 72 ? 14.010 5.757 -46.851 1.00 75.12 72 GLU A C 1
ATOM 586 O O . GLU A 1 72 ? 14.918 5.673 -47.678 1.00 75.12 72 GLU A O 1
ATOM 591 N N . ASP A 1 73 ? 13.766 6.880 -46.168 1.00 79.81 73 ASP A N 1
ATOM 592 C CA . ASP A 1 73 ? 14.496 8.141 -46.338 1.00 79.81 73 ASP A CA 1
ATOM 593 C C . ASP A 1 73 ? 15.727 8.262 -45.412 1.00 79.81 73 ASP A C 1
ATOM 595 O O . ASP A 1 73 ? 16.440 9.273 -45.429 1.00 79.81 73 ASP A O 1
ATOM 599 N N . PHE A 1 74 ? 16.000 7.258 -44.571 1.00 75.06 74 PHE A N 1
ATOM 600 C CA . PHE A 1 74 ? 17.112 7.303 -43.626 1.00 75.06 74 PHE A CA 1
ATOM 601 C C . PHE A 1 74 ? 18.439 6.887 -44.280 1.00 75.06 74 PHE A C 1
ATOM 603 O O . PHE A 1 74 ? 18.777 5.708 -44.400 1.00 75.06 74 PHE A O 1
ATOM 610 N N . GLU A 1 75 ? 19.253 7.874 -44.656 1.00 73.06 75 GLU A N 1
ATOM 611 C CA . GLU A 1 75 ? 20.610 7.642 -45.156 1.00 73.06 75 GLU A CA 1
ATOM 612 C C . GLU A 1 75 ? 21.635 7.573 -44.010 1.00 73.06 75 GLU A C 1
ATOM 614 O O . GLU A 1 75 ? 21.843 8.535 -43.264 1.00 73.06 75 GLU A O 1
ATOM 619 N N . ILE A 1 76 ? 22.343 6.443 -43.891 1.00 71.75 76 ILE A N 1
ATOM 620 C CA . ILE A 1 76 ? 23.477 6.314 -42.966 1.00 71.75 76 ILE A CA 1
ATOM 621 C C . ILE A 1 76 ? 24.687 7.040 -43.577 1.00 71.75 76 ILE A C 1
ATOM 623 O O . ILE A 1 76 ? 25.181 6.622 -44.628 1.00 71.75 76 ILE A O 1
ATOM 627 N N . PRO A 1 77 ? 25.232 8.090 -42.935 1.00 71.75 77 PRO A N 1
ATOM 628 C CA . PRO A 1 77 ? 26.353 8.832 -43.493 1.00 71.75 77 PRO A CA 1
ATOM 629 C C . PRO A 1 77 ? 27.609 7.954 -43.580 1.00 71.75 77 PRO A C 1
ATOM 631 O O . PRO A 1 77 ? 28.133 7.479 -42.573 1.00 71.75 77 PRO A O 1
ATOM 634 N N . HIS A 1 78 ? 28.145 7.792 -44.792 1.00 69.31 78 HIS A N 1
ATOM 635 C CA . HIS A 1 78 ? 29.377 7.033 -45.045 1.00 69.31 78 HIS A CA 1
ATOM 636 C C . HIS A 1 78 ? 30.645 7.692 -44.473 1.00 69.31 78 HIS A C 1
ATOM 638 O O . HIS A 1 78 ? 31.681 7.038 -44.353 1.00 69.31 78 HIS A O 1
ATOM 644 N N . SER A 1 79 ? 30.582 8.976 -44.108 1.00 74.00 79 SER A N 1
ATOM 645 C CA . SER A 1 79 ? 31.699 9.716 -43.519 1.00 74.00 79 SER A CA 1
ATOM 646 C C . SER A 1 79 ? 31.383 10.140 -42.089 1.00 74.00 79 SER A C 1
ATOM 648 O O . SER A 1 79 ? 30.527 10.996 -41.867 1.00 74.00 79 SER A O 1
ATOM 650 N N . TYR A 1 80 ? 32.119 9.606 -41.116 1.00 65.00 80 TYR A N 1
ATOM 651 C CA . TYR A 1 80 ? 32.094 10.113 -39.748 1.00 65.00 80 TYR A CA 1
ATOM 652 C C . TYR A 1 80 ? 33.261 11.086 -39.548 1.00 65.00 80 TYR A C 1
ATOM 654 O O . TYR A 1 80 ? 34.426 10.749 -39.757 1.00 65.00 80 TYR A O 1
ATOM 662 N N . ARG A 1 81 ? 32.960 12.321 -39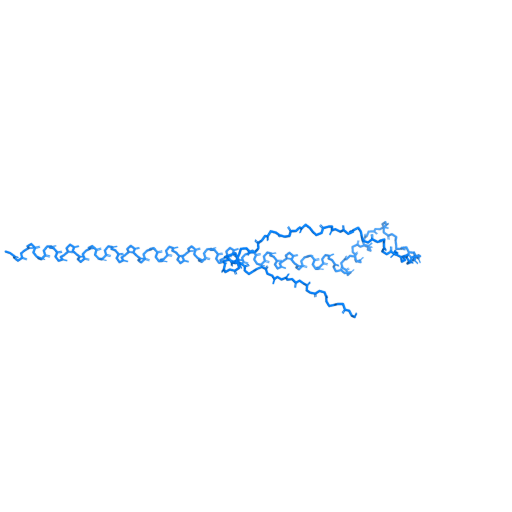.136 1.00 60.03 81 ARG A N 1
ATOM 663 C CA . ARG A 1 81 ? 33.968 13.287 -38.688 1.00 60.03 81 ARG A CA 1
ATOM 664 C C . ARG A 1 81 ? 33.841 13.434 -37.181 1.00 60.03 81 ARG A C 1
ATOM 666 O O . ARG A 1 81 ? 32.951 14.121 -36.692 1.00 60.03 81 ARG A O 1
ATOM 673 N N . LEU A 1 82 ? 34.735 12.779 -36.448 1.00 64.56 82 LEU A N 1
ATOM 674 C CA . LEU A 1 82 ? 34.829 12.945 -35.001 1.00 64.56 82 LEU A CA 1
ATOM 675 C C . LEU A 1 82 ? 35.392 14.340 -34.712 1.00 64.56 82 LEU A C 1
ATOM 677 O O . LEU A 1 82 ? 36.572 14.604 -34.940 1.00 64.56 82 LEU A O 1
ATOM 681 N N . VAL A 1 83 ? 34.535 15.247 -34.249 1.00 72.00 83 VAL A N 1
ATOM 682 C CA . VAL A 1 83 ? 34.944 16.578 -33.794 1.00 72.00 83 VAL A CA 1
ATOM 683 C C . VAL A 1 83 ? 35.048 16.537 -32.276 1.00 72.00 83 VAL A C 1
ATOM 685 O O . VAL A 1 83 ? 34.048 16.408 -31.576 1.00 72.00 83 VAL A O 1
ATOM 688 N N . ARG A 1 84 ? 36.276 16.631 -31.758 1.00 64.50 84 ARG A N 1
ATOM 689 C CA . ARG A 1 84 ? 36.518 16.823 -30.327 1.00 64.50 84 ARG A CA 1
ATOM 690 C C . ARG A 1 84 ? 36.173 18.269 -29.992 1.00 64.50 84 ARG A C 1
ATOM 692 O O . ARG A 1 84 ? 36.926 19.179 -30.328 1.00 64.50 84 ARG A O 1
ATOM 699 N N . LEU A 1 85 ? 35.023 18.476 -29.365 1.00 69.12 85 LEU A N 1
ATOM 700 C CA . LEU A 1 85 ? 34.695 19.759 -28.760 1.00 69.12 85 LEU A CA 1
ATOM 701 C C . LEU A 1 85 ? 35.601 19.916 -27.537 1.00 69.12 85 LEU A C 1
ATOM 703 O O . LEU A 1 85 ? 35.542 19.112 -26.607 1.00 69.12 85 LEU A O 1
ATOM 707 N N . ASN A 1 86 ? 36.487 20.910 -27.564 1.00 69.56 86 ASN A N 1
ATOM 708 C CA . ASN A 1 86 ? 37.154 21.335 -26.341 1.00 69.56 86 ASN A CA 1
ATOM 709 C C . ASN A 1 86 ? 36.065 21.920 -25.434 1.00 69.56 86 ASN A C 1
ATOM 711 O O . ASN A 1 86 ? 35.311 22.771 -25.918 1.00 69.56 86 ASN A O 1
ATOM 715 N N . PRO A 1 87 ? 35.937 21.470 -24.174 1.00 62.62 87 PRO A N 1
ATOM 716 C CA . PRO A 1 87 ? 35.012 22.101 -23.249 1.00 62.62 87 PRO A CA 1
ATOM 717 C C . PRO A 1 87 ? 35.415 23.574 -23.153 1.00 62.62 87 PRO A C 1
ATOM 719 O O . PRO A 1 87 ? 36.545 23.887 -22.778 1.00 62.62 87 PRO A O 1
ATOM 722 N N . GLN A 1 88 ? 34.533 24.472 -23.596 1.00 57.69 88 GLN A N 1
ATOM 723 C CA . GLN A 1 88 ? 34.680 25.878 -23.251 1.00 57.69 88 GLN A CA 1
ATOM 724 C C . GLN A 1 88 ? 34.604 25.970 -21.733 1.00 57.69 88 GLN A C 1
ATOM 726 O O . GLN A 1 88 ? 33.792 25.267 -21.128 1.00 57.69 88 GLN A O 1
ATOM 731 N N . GLU A 1 89 ? 35.494 26.785 -21.167 1.00 58.59 89 GLU A N 1
ATOM 732 C CA . GLU A 1 89 ? 35.571 27.095 -19.743 1.00 58.59 89 GLU A CA 1
ATOM 733 C C . GLU A 1 89 ? 34.164 27.171 -19.159 1.00 58.59 89 GLU A C 1
ATOM 735 O O . GLU A 1 89 ? 33.324 27.953 -19.614 1.00 58.59 89 GLU A O 1
ATOM 740 N N . GLU A 1 90 ? 33.906 26.275 -18.208 1.00 49.62 90 GLU A N 1
ATOM 741 C CA . GLU A 1 90 ? 32.690 26.264 -17.421 1.00 49.62 90 GLU A CA 1
ATOM 742 C C . GLU A 1 90 ? 32.467 27.689 -16.913 1.00 49.62 90 GLU A C 1
ATOM 744 O O . GLU A 1 90 ? 33.268 28.223 -16.148 1.00 49.62 90 GLU A O 1
ATOM 749 N N . LEU A 1 91 ? 31.388 28.326 -17.371 1.00 52.19 91 LEU A N 1
ATOM 750 C CA . LEU A 1 91 ? 30.827 29.471 -16.673 1.00 52.19 91 LEU A CA 1
ATOM 751 C C . LEU A 1 91 ? 30.620 29.013 -15.233 1.00 52.19 91 LEU A C 1
ATOM 753 O O . LEU A 1 91 ? 29.753 28.174 -14.982 1.00 52.19 91 LEU A O 1
ATOM 757 N N . GLU A 1 92 ? 31.451 29.522 -14.322 1.00 50.19 92 GLU A N 1
ATOM 758 C CA . GLU A 1 92 ? 31.322 29.294 -12.892 1.00 50.19 92 GLU A CA 1
ATOM 759 C C . GLU A 1 92 ? 29.880 29.615 -12.499 1.00 50.19 92 GLU A C 1
ATOM 761 O O . GLU A 1 92 ? 29.463 30.775 -12.415 1.00 50.19 92 GLU A O 1
ATOM 766 N N . VAL A 1 93 ? 29.084 28.567 -12.293 1.00 48.66 93 VAL A N 1
ATOM 767 C CA . VAL A 1 93 ? 27.779 28.694 -11.668 1.00 48.66 93 VAL A CA 1
ATOM 768 C C . VAL A 1 93 ? 28.081 29.072 -10.230 1.00 48.66 93 VAL A C 1
ATOM 770 O O . VAL A 1 93 ? 28.423 28.227 -9.401 1.00 48.66 93 VAL A O 1
ATOM 773 N N . SER A 1 94 ? 28.017 30.375 -9.968 1.00 46.66 94 SER A N 1
ATOM 774 C CA . SER A 1 94 ? 28.143 30.958 -8.645 1.00 46.66 94 SER A CA 1
ATOM 775 C C . SER A 1 94 ? 27.261 30.172 -7.681 1.00 46.66 94 SER A C 1
ATOM 777 O O . SER A 1 94 ? 26.031 30.162 -7.750 1.00 46.66 94 SER A O 1
ATOM 779 N N . THR A 1 95 ? 27.927 29.432 -6.800 1.00 47.66 95 THR A N 1
ATOM 780 C CA . THR A 1 95 ? 27.281 28.680 -5.738 1.00 47.66 95 THR A CA 1
ATOM 781 C C . THR A 1 95 ? 26.641 29.710 -4.817 1.00 47.66 95 THR A C 1
ATOM 783 O O . THR A 1 95 ? 27.329 30.394 -4.061 1.00 47.66 95 THR A O 1
ATOM 786 N N . ALA A 1 96 ? 25.324 29.884 -4.928 1.00 47.75 96 ALA A N 1
ATOM 787 C CA . ALA A 1 96 ? 24.576 30.714 -3.997 1.00 47.75 96 ALA A CA 1
ATOM 788 C C . ALA A 1 96 ? 24.836 30.203 -2.565 1.00 47.75 96 ALA A C 1
ATOM 790 O O . ALA A 1 96 ? 24.838 28.984 -2.352 1.00 47.75 96 ALA A O 1
ATOM 791 N N . PRO A 1 97 ? 25.070 31.089 -1.580 1.00 47.25 97 PRO A N 1
ATOM 792 C CA . PRO A 1 97 ? 25.309 30.668 -0.208 1.00 47.25 97 PRO A CA 1
ATOM 793 C C . PRO A 1 97 ? 24.081 29.906 0.296 1.00 47.25 97 PRO A C 1
ATOM 795 O O . PRO A 1 97 ? 22.972 30.439 0.350 1.00 47.25 97 PRO A O 1
ATOM 798 N N . GLY A 1 98 ? 24.278 28.624 0.607 1.00 52.41 98 GLY A N 1
ATOM 799 C CA . GLY A 1 98 ? 23.217 27.753 1.093 1.00 52.41 98 GLY A CA 1
ATOM 800 C C . GLY A 1 98 ? 22.621 28.290 2.401 1.00 52.41 98 GLY A C 1
ATOM 801 O O . GLY A 1 98 ? 23.378 28.735 3.267 1.00 52.41 98 GLY A O 1
ATOM 802 N N . PRO A 1 99 ? 21.288 28.251 2.575 1.00 56.44 99 PRO A N 1
ATOM 803 C CA . PRO A 1 99 ? 20.655 28.697 3.807 1.00 56.44 99 PRO A CA 1
ATOM 804 C C . PRO A 1 99 ? 21.104 27.836 4.993 1.00 56.44 99 PRO A C 1
ATOM 806 O O . PRO A 1 99 ? 21.285 26.619 4.880 1.00 56.44 99 PRO A O 1
ATOM 809 N N . GLU A 1 100 ? 21.296 28.499 6.132 1.00 61.59 100 GLU A N 1
ATOM 810 C CA . GLU A 1 100 ? 21.772 27.921 7.383 1.00 61.59 100 GLU A CA 1
ATOM 811 C C . GLU A 1 100 ? 21.010 26.643 7.766 1.00 61.59 100 GLU A C 1
ATOM 813 O O . GLU A 1 100 ? 19.779 26.555 7.744 1.00 61.59 100 GLU A O 1
ATOM 818 N N . LYS A 1 101 ? 21.784 25.609 8.102 1.00 54.38 101 LYS A N 1
ATOM 819 C CA . LYS A 1 101 ? 21.305 24.253 8.368 1.00 54.38 101 LYS A CA 1
ATOM 820 C C . LYS A 1 101 ? 20.548 24.203 9.697 1.00 54.38 101 LYS A C 1
ATOM 822 O O . LYS A 1 101 ? 21.144 23.999 10.751 1.00 54.38 101 LYS A O 1
ATOM 827 N N . ASN A 1 102 ? 19.222 24.284 9.641 1.00 61.50 102 ASN A N 1
ATOM 828 C CA . ASN A 1 102 ? 18.364 23.925 10.767 1.00 61.50 102 ASN A CA 1
ATOM 829 C C . ASN A 1 102 ? 18.413 22.407 11.003 1.00 61.50 102 ASN A C 1
ATOM 831 O O . ASN A 1 102 ? 17.840 21.614 10.255 1.00 61.50 102 ASN A O 1
ATOM 835 N N . ILE A 1 103 ? 19.087 22.009 12.083 1.00 66.06 103 ILE A N 1
ATOM 836 C CA . ILE A 1 103 ? 19.317 20.617 12.516 1.00 66.06 103 ILE A CA 1
ATOM 837 C C . ILE A 1 103 ? 17.993 19.835 12.657 1.00 66.06 103 ILE A C 1
ATOM 839 O O . ILE A 1 103 ? 17.951 18.625 12.437 1.00 66.06 103 ILE A O 1
ATOM 843 N N . PHE A 1 104 ? 16.886 20.536 12.915 1.00 62.06 104 PHE A N 1
ATOM 844 C CA . PHE A 1 104 ? 15.541 19.965 13.001 1.00 62.06 104 PHE A CA 1
ATOM 845 C C . PHE A 1 104 ? 15.020 19.371 11.680 1.00 62.06 104 PHE A C 1
ATOM 847 O O . PHE A 1 104 ? 14.271 18.396 11.711 1.00 62.06 104 PHE A O 1
ATOM 854 N N . VAL A 1 105 ? 15.464 19.865 10.517 1.00 59.84 105 VAL A N 1
ATOM 855 C CA . VAL A 1 105 ? 15.055 19.321 9.205 1.00 59.84 105 VAL A CA 1
ATOM 856 C C . VAL A 1 105 ? 15.729 17.967 8.924 1.00 59.84 105 VAL A C 1
ATOM 858 O O . VAL A 1 105 ? 15.192 17.150 8.183 1.00 59.84 105 VAL A O 1
ATOM 861 N N . ARG A 1 106 ? 16.863 17.667 9.577 1.00 58.06 106 ARG A N 1
ATOM 862 C CA . ARG A 1 106 ? 17.601 16.400 9.409 1.00 58.06 106 ARG A CA 1
ATOM 863 C C . ARG A 1 106 ? 16.954 15.217 10.140 1.00 58.06 106 ARG A C 1
ATOM 865 O O . ARG A 1 106 ? 17.156 14.080 9.736 1.00 58.06 106 ARG A O 1
ATOM 872 N N . ILE A 1 107 ? 16.178 15.478 11.195 1.00 65.06 107 ILE A N 1
ATOM 873 C CA . ILE A 1 107 ? 15.509 14.436 11.998 1.00 65.06 107 ILE A CA 1
ATOM 874 C C . ILE A 1 107 ? 14.146 14.054 11.398 1.00 65.06 107 ILE A C 1
ATOM 876 O O . ILE A 1 107 ? 13.713 12.915 11.534 1.00 65.06 107 ILE A O 1
ATOM 880 N N . LEU A 1 108 ? 13.491 14.978 10.686 1.00 64.88 108 LEU A N 1
ATOM 881 C CA . LEU A 1 108 ? 12.174 14.759 10.067 1.00 64.88 108 LEU A CA 1
ATOM 882 C C . LEU A 1 108 ? 12.220 14.668 8.527 1.00 64.88 108 LEU A C 1
ATOM 884 O O . LEU A 1 108 ? 11.188 14.525 7.872 1.00 64.88 108 LEU A O 1
ATOM 888 N N . GLY A 1 109 ? 13.415 14.716 7.937 1.00 52.09 109 GLY A N 1
ATOM 889 C CA . GLY A 1 109 ? 13.639 14.688 6.494 1.00 52.09 109 GLY A CA 1
ATOM 890 C C . GLY A 1 109 ? 13.720 13.274 5.927 1.00 52.09 109 GLY A C 1
ATOM 891 O O . GLY A 1 109 ? 14.794 12.690 5.852 1.00 52.09 109 GLY A O 1
ATOM 892 N N . ILE A 1 110 ? 12.561 12.745 5.539 1.00 53.94 110 ILE A N 1
ATOM 893 C CA . ILE A 1 110 ? 12.300 11.908 4.353 1.00 53.94 110 ILE A CA 1
ATOM 894 C C . ILE A 1 110 ? 13.568 11.417 3.628 1.00 53.94 110 ILE A C 1
ATOM 896 O O . ILE A 1 110 ? 14.304 12.205 3.037 1.00 53.94 110 ILE A O 1
ATOM 900 N N . LYS A 1 111 ? 13.756 10.089 3.605 1.00 51.31 111 LYS A N 1
ATOM 901 C CA . LYS A 1 111 ? 14.759 9.350 2.817 1.00 51.31 111 LYS A CA 1
ATOM 902 C C . LYS A 1 111 ? 14.742 9.744 1.328 1.00 51.31 111 LYS A C 1
ATOM 904 O O . LYS A 1 111 ? 14.153 9.053 0.500 1.00 51.31 111 LYS A O 1
ATOM 909 N N . ARG A 1 112 ? 15.417 10.830 0.967 1.00 57.88 112 ARG A N 1
ATOM 910 C CA . ARG A 1 112 ? 15.696 11.221 -0.418 1.00 57.88 112 ARG A CA 1
ATOM 911 C C . ARG A 1 112 ? 17.171 11.559 -0.556 1.00 57.88 112 ARG A C 1
ATOM 913 O O . ARG A 1 112 ? 17.537 12.721 -0.610 1.00 57.88 112 ARG A O 1
ATOM 920 N N . GLN A 1 113 ? 18.000 10.523 -0.631 1.00 51.19 113 GLN A N 1
ATOM 921 C CA . GLN A 1 113 ? 19.322 10.610 -1.246 1.00 51.19 113 GLN A CA 1
ATOM 922 C C . GLN A 1 113 ? 19.587 9.294 -1.980 1.00 51.19 113 GLN A C 1
ATOM 924 O O . GLN A 1 113 ? 20.060 8.321 -1.405 1.00 51.19 113 GLN A O 1
ATOM 929 N N . ALA A 1 114 ? 19.217 9.265 -3.257 1.00 55.88 114 ALA A N 1
ATOM 930 C CA . ALA A 1 1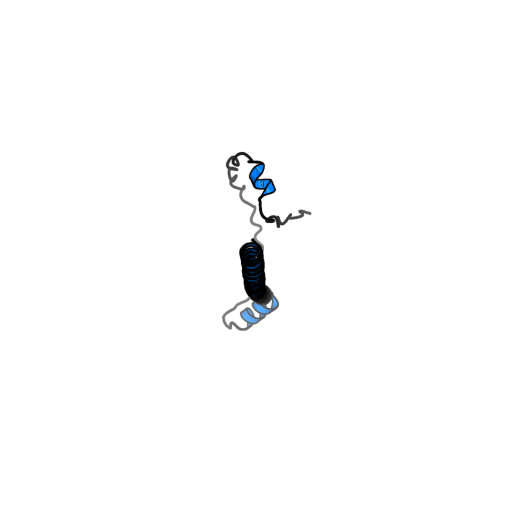14 ? 19.973 8.526 -4.254 1.00 55.88 114 ALA A CA 1
ATOM 931 C C . ALA A 1 114 ? 20.831 9.585 -4.958 1.00 55.88 114 ALA A C 1
ATOM 933 O O . ALA A 1 114 ? 20.441 10.127 -5.987 1.00 55.88 114 ALA A O 1
ATOM 934 N N . GLU A 1 115 ? 21.933 9.980 -4.321 1.00 55.44 115 GLU A N 1
ATOM 935 C CA . GLU A 1 115 ? 22.986 10.734 -4.999 1.00 55.44 115 GLU A CA 1
ATOM 936 C C . GLU A 1 115 ? 23.785 9.721 -5.821 1.00 55.44 115 GLU A C 1
ATOM 938 O O . GLU A 1 115 ? 24.406 8.810 -5.273 1.00 55.44 115 GLU A O 1
ATOM 943 N N . ALA A 1 116 ? 23.714 9.836 -7.147 1.00 56.72 116 ALA A N 1
ATOM 944 C CA . ALA A 1 116 ? 24.583 9.089 -8.040 1.00 56.72 116 ALA A CA 1
ATOM 945 C C . ALA A 1 116 ? 26.003 9.650 -7.895 1.00 56.72 116 ALA A C 1
ATOM 947 O O . ALA A 1 116 ? 26.300 10.737 -8.386 1.00 56.72 116 ALA A O 1
ATOM 948 N N . GLN A 1 117 ? 26.874 8.923 -7.194 1.00 53.75 117 GLN A N 1
ATOM 949 C CA . GLN A 1 117 ? 28.308 9.179 -7.251 1.00 53.75 117 GLN A CA 1
ATOM 950 C C . GLN A 1 117 ? 28.824 8.701 -8.606 1.00 53.75 117 GLN A C 1
ATOM 952 O O . GLN A 1 117 ? 28.827 7.505 -8.897 1.00 53.75 117 GLN A O 1
ATOM 957 N N . THR A 1 118 ? 29.267 9.634 -9.442 1.00 58.47 118 THR A N 1
ATOM 958 C CA . THR A 1 118 ? 30.086 9.311 -10.607 1.00 58.47 118 THR A CA 1
ATOM 959 C C . THR A 1 118 ? 31.498 8.998 -10.117 1.00 58.47 118 THR A C 1
ATOM 961 O O . THR A 1 118 ? 32.232 9.894 -9.702 1.00 58.47 118 THR A O 1
ATOM 964 N N . LEU A 1 119 ? 31.868 7.716 -10.128 1.00 46.22 119 LEU A N 1
ATOM 965 C CA . LEU A 1 119 ? 33.262 7.285 -10.031 1.00 46.22 119 LEU A CA 1
ATOM 966 C C . LEU A 1 119 ? 33.979 7.736 -11.308 1.00 46.22 119 LEU A C 1
ATOM 968 O O . LEU A 1 119 ? 33.721 7.193 -12.381 1.00 46.22 119 LEU A O 1
ATOM 972 N N . ASN A 1 120 ? 34.846 8.740 -11.191 1.00 45.03 120 ASN A N 1
ATOM 973 C CA . ASN A 1 120 ? 35.809 9.051 -12.244 1.00 45.03 120 ASN A CA 1
ATOM 974 C C . ASN A 1 120 ? 36.969 8.033 -12.194 1.00 45.03 120 ASN A C 1
ATOM 976 O O . ASN A 1 120 ? 37.396 7.694 -11.085 1.00 45.03 120 ASN A O 1
ATOM 980 N N . PRO A 1 121 ? 37.447 7.535 -13.353 1.00 54.09 121 PRO A N 1
ATOM 981 C CA . PRO A 1 121 ? 38.632 6.679 -13.457 1.00 54.09 121 PRO A CA 1
ATOM 982 C C . PRO A 1 121 ? 39.940 7.424 -13.165 1.00 54.09 121 PRO A C 1
ATOM 984 O O . PRO A 1 121 ? 40.001 8.652 -13.412 1.00 54.09 121 PRO A O 1
#

pLDDT: mean 77.68, std 17.53, range [45.03, 97.31]

Sequence (121 aa):
MKASKFLLAILIITFFSLLYVHQQTEIFKLAYQGQKQLVRLQDLLDENAILRYNIEKGSSLAFIGNKAYEDEDFEIPHSYRLVRLNPQEELEVSTAPGPEKNIFVRILGIKRQAEAQTLNP

Secondary structure (DSSP, 8-state):
--HHHHHHHHHHHHHHHHHHHHHHHHHHHHHHHHHHHHHHHHHHHHHHHHHHHHHHHHHSHHHHHHHHHH-TT-PPPS-----------------PPPPP--HHHHHH--S----------